Protein AF-A0A3S0BK94-F1 (afdb_monomer)

Structure (mmCIF, N/CA/C/O backbone):
data_AF-A0A3S0BK94-F1
#
_entry.id   AF-A0A3S0BK94-F1
#
loop_
_atom_site.group_PDB
_atom_site.id
_atom_site.type_symbol
_atom_site.label_atom_id
_atom_site.label_alt_id
_atom_site.label_comp_id
_atom_site.label_asym_id
_atom_site.label_entity_id
_atom_site.label_seq_id
_atom_site.pdbx_PDB_ins_code
_atom_site.Cartn_x
_atom_site.Cartn_y
_atom_site.Cartn_z
_atom_site.occupancy
_atom_site.B_iso_or_equiv
_atom_site.auth_seq_id
_atom_site.auth_comp_id
_atom_site.auth_asym_id
_atom_site.auth_atom_id
_atom_site.pdbx_PDB_model_num
ATOM 1 N N . MET A 1 1 ? -65.112 -35.791 35.144 1.00 45.56 1 MET A N 1
ATOM 2 C CA . MET A 1 1 ? -63.641 -35.686 35.013 1.00 45.56 1 MET A CA 1
ATOM 3 C C . MET A 1 1 ? -63.295 -34.235 34.719 1.00 45.56 1 MET A C 1
ATOM 5 O O . MET A 1 1 ? -63.492 -33.796 33.596 1.00 45.56 1 MET A O 1
ATOM 9 N N . SER A 1 2 ? -62.892 -33.465 35.734 1.00 42.31 2 SER A N 1
ATOM 10 C CA . SER A 1 2 ? -62.470 -32.070 35.548 1.00 42.31 2 SER A CA 1
ATOM 11 C C . SER A 1 2 ? -60.980 -32.054 35.205 1.00 42.31 2 SER A C 1
ATOM 13 O O . SER A 1 2 ? -60.164 -32.517 36.001 1.00 42.31 2 SER A O 1
ATOM 15 N N . ALA A 1 3 ? -60.632 -31.605 33.999 1.00 64.06 3 ALA A N 1
ATOM 16 C CA . ALA A 1 3 ? -59.250 -31.493 33.547 1.00 64.06 3 ALA A CA 1
ATOM 17 C C . ALA A 1 3 ? -58.664 -30.155 34.021 1.00 64.06 3 ALA A C 1
ATOM 19 O O . ALA A 1 3 ? -59.052 -29.090 33.543 1.00 64.06 3 ALA A O 1
ATOM 20 N N . PHE A 1 4 ? -57.717 -30.212 34.958 1.00 61.75 4 PHE A N 1
ATOM 21 C CA . PHE A 1 4 ? -56.930 -29.055 35.379 1.00 61.75 4 PHE A CA 1
ATOM 22 C C . PHE A 1 4 ? -56.030 -28.588 34.222 1.00 61.75 4 PHE A C 1
ATOM 24 O O . PHE A 1 4 ? -55.028 -29.224 33.898 1.00 61.75 4 PHE A O 1
ATOM 31 N N . HIS A 1 5 ? -56.378 -27.461 33.598 1.00 72.12 5 HIS A N 1
ATOM 32 C CA . HIS A 1 5 ? -55.520 -26.776 32.634 1.00 72.12 5 HIS A CA 1
ATOM 33 C C . HIS A 1 5 ? -54.372 -26.079 33.378 1.00 72.12 5 HIS A C 1
ATOM 35 O O . HIS A 1 5 ? -54.555 -25.059 34.041 1.00 72.12 5 HIS A O 1
ATOM 41 N N . LYS A 1 6 ? -53.167 -26.645 33.276 1.00 69.25 6 LYS A N 1
ATOM 42 C CA . LYS A 1 6 ? -51.939 -26.061 33.823 1.00 69.25 6 LYS A CA 1
ATOM 43 C C . LYS A 1 6 ? -51.533 -24.864 32.954 1.00 69.25 6 LYS A C 1
ATOM 45 O O . LYS A 1 6 ? -50.977 -25.042 31.873 1.00 69.25 6 LYS A O 1
ATOM 50 N N . SER A 1 7 ? -51.836 -23.648 33.410 1.00 67.88 7 SER A N 1
ATOM 51 C CA . SER A 1 7 ? -51.370 -22.416 32.763 1.00 67.88 7 SER A CA 1
ATOM 52 C C . SER A 1 7 ? -49.838 -22.394 32.738 1.00 67.88 7 SER A C 1
ATOM 54 O O . SER A 1 7 ? -49.182 -22.504 33.776 1.00 67.88 7 SER A O 1
ATOM 56 N N . LYS A 1 8 ? -49.257 -22.308 31.539 1.00 70.69 8 LYS A N 1
ATOM 57 C CA . LYS A 1 8 ? -47.809 -22.217 31.338 1.00 70.69 8 LYS A CA 1
ATOM 58 C C . LYS A 1 8 ? -47.399 -20.772 31.627 1.00 70.69 8 LYS A C 1
ATOM 60 O O . LYS A 1 8 ? -47.734 -19.878 30.852 1.00 70.69 8 LYS A O 1
ATOM 65 N N . VAL A 1 9 ? -46.702 -20.539 32.739 1.00 72.25 9 VAL A N 1
ATOM 66 C CA . VAL A 1 9 ? -46.157 -19.216 33.082 1.00 72.25 9 VAL A CA 1
ATOM 67 C C . VAL A 1 9 ? -45.226 -18.773 31.952 1.00 72.25 9 VAL A C 1
ATOM 69 O O . VAL A 1 9 ? -44.219 -19.424 31.678 1.00 72.25 9 VAL A O 1
ATOM 72 N N . ARG A 1 10 ? -45.582 -17.687 31.262 1.00 69.81 10 ARG A N 1
ATOM 73 C CA . ARG A 1 10 ? -44.696 -17.022 30.305 1.00 69.81 10 ARG A CA 1
ATOM 74 C C . ARG A 1 10 ? -43.732 -16.140 31.091 1.00 69.81 10 ARG A C 1
ATOM 76 O O . ARG A 1 10 ? -44.101 -15.053 31.518 1.00 69.81 10 ARG A O 1
ATOM 83 N N . THR A 1 11 ? -42.515 -16.622 31.300 1.00 75.06 11 THR A N 1
ATOM 84 C CA . THR A 1 11 ? -41.409 -15.825 31.840 1.00 75.06 11 THR A CA 1
ATOM 85 C C . THR A 1 11 ? -40.884 -14.909 30.735 1.00 75.06 11 THR A C 1
ATOM 87 O O . THR A 1 11 ? -40.335 -15.390 29.744 1.00 75.06 11 THR A O 1
ATOM 90 N N . GLY A 1 12 ? -41.122 -13.603 30.861 1.00 79.56 12 GLY A N 1
ATOM 91 C CA . GLY A 1 12 ? -40.536 -12.582 29.990 1.00 79.56 12 GLY A CA 1
ATOM 92 C C . GLY A 1 12 ? -39.181 -12.111 30.520 1.00 79.56 12 GLY A C 1
ATOM 93 O O . GLY A 1 12 ? -38.946 -12.167 31.725 1.00 79.56 12 GLY A O 1
ATOM 94 N N . PHE A 1 13 ? -38.311 -11.638 29.624 1.00 82.50 13 PHE A N 1
ATOM 95 C CA . PHE A 1 13 ? -37.072 -10.955 30.001 1.00 82.50 13 PHE A CA 1
ATOM 96 C C . PHE A 1 13 ? -37.379 -9.668 30.764 1.00 82.50 13 PHE A C 1
ATOM 98 O O . PHE A 1 13 ? -38.302 -8.926 30.417 1.00 82.50 13 PHE A O 1
ATOM 105 N N . THR A 1 14 ? -36.586 -9.392 31.793 1.00 91.00 14 THR A N 1
ATOM 106 C CA . THR A 1 14 ? -36.699 -8.144 32.546 1.00 91.00 14 THR A CA 1
ATOM 107 C C . THR A 1 14 ? -35.977 -7.007 31.816 1.00 91.00 14 THR A C 1
ATOM 109 O O . THR A 1 14 ? -34.965 -7.216 31.148 1.00 91.00 14 THR A O 1
ATOM 112 N N . ILE A 1 15 ? -36.463 -5.768 31.958 1.00 91.31 15 ILE A N 1
ATOM 113 C CA . ILE A 1 15 ? -35.759 -4.589 31.416 1.00 91.31 15 ILE A CA 1
ATOM 114 C C . ILE A 1 15 ? -34.366 -4.464 32.053 1.00 91.31 15 ILE A C 1
ATOM 116 O O . ILE A 1 15 ? -33.412 -4.084 31.380 1.00 91.31 15 ILE A O 1
ATOM 120 N N . ILE A 1 16 ? -34.226 -4.850 33.326 1.00 93.19 16 ILE A N 1
ATOM 121 C CA . ILE A 1 16 ? -32.942 -4.803 34.026 1.00 93.19 16 ILE A CA 1
ATOM 122 C C . ILE A 1 16 ? -31.926 -5.814 33.473 1.00 93.19 16 ILE A C 1
ATOM 124 O O . ILE A 1 16 ? -30.761 -5.454 33.322 1.00 93.19 16 ILE A O 1
ATOM 128 N N . GLU A 1 17 ? -32.343 -7.025 33.080 1.00 92.00 17 GLU A N 1
ATOM 129 C CA . GLU A 1 17 ? -31.458 -7.968 32.373 1.00 92.00 17 GLU A CA 1
ATOM 130 C C . GLU A 1 17 ? -30.928 -7.363 31.079 1.00 92.00 17 GLU A C 1
ATOM 132 O O . GLU A 1 17 ? -29.728 -7.416 30.814 1.00 92.00 17 GLU A O 1
ATOM 137 N N . LEU A 1 18 ? -31.807 -6.739 30.292 1.00 91.75 18 LEU A N 1
ATOM 138 C CA . LEU A 1 18 ? -31.406 -6.111 29.040 1.00 91.75 18 LEU A CA 1
ATOM 139 C C . LEU A 1 18 ? -30.403 -4.973 29.280 1.00 91.75 18 LEU A C 1
ATOM 141 O O . LEU A 1 18 ? -29.409 -4.875 28.564 1.00 91.75 18 LEU A O 1
ATOM 145 N N . MET A 1 19 ? -30.621 -4.138 30.299 1.00 94.69 19 MET A N 1
ATOM 146 C CA . MET A 1 19 ? -29.715 -3.027 30.615 1.00 94.69 19 MET A CA 1
ATOM 147 C C . MET A 1 19 ? -28.314 -3.512 30.995 1.00 94.69 19 MET A C 1
ATOM 149 O O . MET A 1 19 ? -27.327 -2.921 30.557 1.00 94.69 19 MET A O 1
ATOM 153 N N . ILE A 1 20 ? -28.210 -4.607 31.752 1.00 94.50 20 ILE A N 1
ATOM 154 C CA . ILE A 1 20 ? -26.917 -5.193 32.122 1.00 94.50 20 ILE A CA 1
ATOM 155 C C . ILE A 1 20 ? -26.211 -5.770 30.885 1.00 94.50 20 ILE A C 1
ATOM 157 O O . ILE A 1 20 ? -25.012 -5.558 30.701 1.00 94.50 20 ILE A O 1
ATOM 161 N N . VAL A 1 21 ? -26.943 -6.449 29.997 1.00 95.38 21 VAL A N 1
ATOM 162 C CA . VAL A 1 21 ? -26.382 -6.989 28.747 1.00 95.38 21 VAL A CA 1
ATOM 163 C C . VAL A 1 21 ? -25.868 -5.868 27.843 1.00 95.38 21 VAL A C 1
ATOM 165 O O . VAL A 1 21 ? -24.747 -5.946 27.341 1.00 95.38 21 VAL A O 1
ATOM 168 N N . VAL A 1 22 ? -26.640 -4.792 27.675 1.00 94.88 22 VAL A N 1
ATOM 169 C CA . VAL A 1 22 ? -26.222 -3.629 26.878 1.00 94.88 22 VAL A CA 1
ATOM 170 C C . VAL A 1 22 ? -24.996 -2.956 27.494 1.00 94.88 22 VAL A C 1
ATOM 172 O O . VAL A 1 22 ? -24.072 -2.604 26.761 1.00 94.88 22 VAL A O 1
ATOM 175 N N . ALA A 1 23 ? -24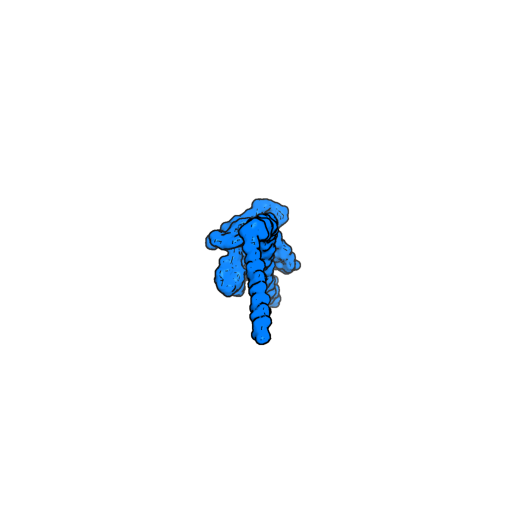.937 -2.834 28.823 1.00 95.69 23 ALA A N 1
ATOM 176 C CA . ALA A 1 23 ? -23.771 -2.289 29.511 1.00 95.69 23 ALA A CA 1
ATOM 177 C C . ALA A 1 23 ? -22.505 -3.125 29.248 1.00 95.69 23 ALA A C 1
ATOM 179 O O . ALA A 1 23 ? -21.453 -2.565 28.946 1.00 95.69 23 ALA A O 1
ATOM 180 N N . MET A 1 24 ? -22.604 -4.459 29.276 1.00 95.94 24 MET A N 1
ATOM 181 C CA . MET A 1 24 ? -21.478 -5.337 28.936 1.00 95.94 24 MET A CA 1
ATOM 182 C C . MET A 1 24 ? -21.039 -5.188 27.471 1.00 95.94 24 MET A C 1
ATOM 184 O O . MET A 1 24 ? -19.843 -5.104 27.190 1.00 95.94 24 MET A O 1
ATOM 188 N N . ILE A 1 25 ? -21.986 -5.110 26.530 1.00 96.12 25 ILE A N 1
ATOM 189 C CA . ILE A 1 25 ? -21.680 -4.919 25.102 1.00 96.12 25 ILE A CA 1
ATOM 190 C C . ILE A 1 25 ? -21.014 -3.563 24.861 1.00 96.12 25 ILE A C 1
ATOM 192 O O . ILE A 1 25 ? -20.044 -3.497 24.109 1.00 96.12 25 ILE A O 1
ATOM 196 N N . ALA A 1 26 ? -21.469 -2.495 25.520 1.00 96.12 26 ALA A N 1
ATOM 197 C CA . ALA A 1 26 ? -20.874 -1.168 25.382 1.00 96.12 26 ALA A CA 1
ATOM 198 C C . ALA A 1 26 ? -19.382 -1.165 25.757 1.00 96.12 26 ALA A C 1
ATOM 200 O O . ALA A 1 26 ? -18.562 -0.606 25.027 1.00 96.12 26 ALA A O 1
ATOM 201 N N . VAL A 1 27 ? -19.017 -1.855 26.843 1.00 94.69 27 VAL A N 1
ATOM 202 C CA . VAL A 1 27 ? -17.615 -2.008 27.263 1.00 94.69 27 VAL A CA 1
ATOM 203 C C . VAL A 1 27 ? -16.810 -2.808 26.234 1.00 94.69 27 VAL A C 1
ATOM 205 O O . VAL A 1 27 ? -15.701 -2.409 25.882 1.00 94.69 27 VAL A O 1
ATOM 208 N N . MET A 1 28 ? -17.368 -3.900 25.700 1.00 95.56 28 MET A N 1
ATOM 209 C CA . MET A 1 28 ? -16.699 -4.697 24.662 1.00 95.56 28 MET A CA 1
ATOM 210 C C . MET A 1 28 ? -16.455 -3.890 23.378 1.00 95.56 28 MET A C 1
ATOM 212 O O . MET A 1 28 ? -15.358 -3.917 22.818 1.00 95.56 28 MET A O 1
ATOM 216 N N . VAL A 1 29 ? -17.462 -3.142 22.923 1.00 95.31 29 VAL A N 1
ATOM 217 C CA . VAL A 1 29 ? -17.410 -2.360 21.680 1.00 95.31 29 VAL A CA 1
ATOM 218 C C . VAL A 1 29 ? -16.376 -1.237 21.762 1.00 95.31 29 VAL A C 1
ATOM 220 O O . VAL A 1 29 ? -15.657 -1.009 20.787 1.00 95.31 29 VAL A O 1
ATOM 223 N N . ALA A 1 30 ? -16.243 -0.587 22.923 1.00 93.56 30 ALA A N 1
ATOM 224 C CA . ALA A 1 30 ? -15.278 0.493 23.134 1.00 93.56 30 ALA A CA 1
ATOM 225 C C . ALA A 1 30 ? -13.828 0.072 22.827 1.00 93.56 30 ALA A C 1
ATOM 227 O O . ALA A 1 30 ? -13.061 0.855 22.271 1.00 93.56 30 ALA A O 1
ATOM 228 N N . VAL A 1 31 ? -13.460 -1.176 23.133 1.00 91.88 31 VAL A N 1
ATOM 229 C CA . VAL A 1 31 ? -12.124 -1.722 22.839 1.00 91.88 31 VAL A CA 1
ATOM 230 C C . VAL A 1 31 ? -12.062 -2.346 21.438 1.00 91.88 31 VAL A C 1
ATOM 232 O O . VAL A 1 31 ? -11.0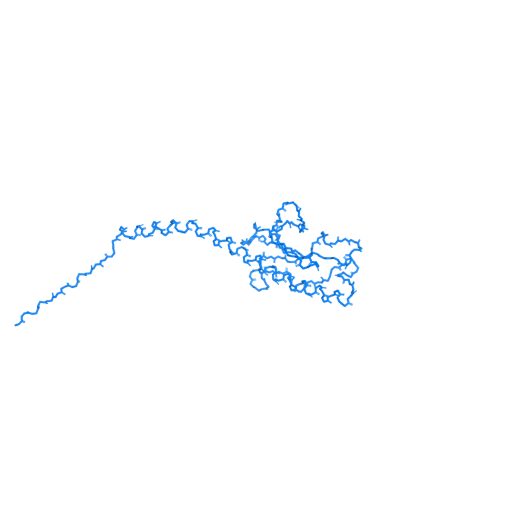40 -2.251 20.755 1.00 91.88 31 VAL A O 1
ATOM 235 N N . ALA A 1 32 ? -13.150 -2.970 20.979 1.00 91.44 32 ALA A N 1
ATOM 236 C CA . ALA A 1 32 ? -13.173 -3.712 19.720 1.00 91.44 32 ALA A CA 1
ATOM 237 C C . ALA A 1 32 ? -13.078 -2.817 18.471 1.00 91.44 32 ALA A C 1
ATOM 239 O O . ALA A 1 32 ? -12.352 -3.158 17.534 1.00 91.44 32 ALA A O 1
ATOM 240 N N . ILE A 1 33 ? -13.771 -1.672 18.447 1.00 91.56 33 ILE A N 1
ATOM 241 C CA . ILE A 1 33 ? -13.819 -0.783 17.271 1.00 91.56 33 ILE A CA 1
ATOM 242 C C . ILE A 1 33 ? -12.429 -0.294 16.826 1.00 91.56 33 ILE A C 1
ATOM 244 O O . ILE A 1 33 ? -12.082 -0.526 15.664 1.00 91.56 33 ILE A O 1
ATOM 248 N N . PRO A 1 34 ? -11.607 0.350 17.682 1.00 90.44 34 PRO A N 1
ATOM 249 C CA . PRO A 1 34 ? -10.306 0.858 17.244 1.00 90.44 34 PRO A CA 1
ATOM 250 C C . PRO A 1 34 ? -9.370 -0.275 16.799 1.00 90.44 34 PRO A C 1
ATOM 252 O O . PRO A 1 34 ? -8.599 -0.113 15.854 1.00 90.44 34 PRO A O 1
ATOM 255 N N . SER A 1 35 ? -9.458 -1.449 17.431 1.00 91.25 35 SER A N 1
ATOM 256 C CA . SER A 1 35 ? -8.682 -2.628 17.031 1.00 91.25 35 SER A CA 1
ATOM 257 C C . SER A 1 35 ? -9.060 -3.109 15.624 1.00 91.25 35 SER A C 1
ATOM 259 O O . SER A 1 35 ? -8.190 -3.317 14.774 1.00 91.25 35 SER A O 1
ATOM 261 N N . TYR A 1 36 ? -10.361 -3.207 15.338 1.00 92.44 36 TYR A N 1
ATOM 262 C CA . TYR A 1 36 ? -10.856 -3.626 14.030 1.00 92.44 36 TYR A CA 1
ATOM 263 C C . TYR A 1 36 ? -10.492 -2.631 12.919 1.00 92.44 36 TYR A C 1
ATOM 265 O O . TYR A 1 36 ? -10.041 -3.039 11.849 1.00 92.44 36 TYR A O 1
ATOM 273 N N . GLN A 1 37 ? -10.602 -1.324 13.179 1.00 90.94 37 GLN A N 1
ATOM 274 C CA . GLN A 1 37 ? -10.207 -0.285 12.219 1.00 90.94 37 GLN A CA 1
ATOM 275 C C . GLN A 1 37 ? -8.721 -0.389 11.844 1.00 90.94 37 GLN A C 1
ATOM 277 O O . GLN A 1 37 ? -8.384 -0.394 10.659 1.00 90.94 37 GLN A O 1
ATOM 282 N N . ASN A 1 38 ? -7.841 -0.565 12.834 1.00 90.00 38 ASN A N 1
ATOM 283 C CA . ASN A 1 38 ? -6.410 -0.772 12.601 1.00 90.00 38 ASN A CA 1
ATOM 284 C C . ASN A 1 38 ? -6.124 -2.053 11.798 1.00 90.00 38 ASN A C 1
ATOM 286 O O . ASN A 1 38 ? -5.240 -2.070 10.938 1.00 90.00 38 ASN A O 1
ATOM 290 N N . TYR A 1 39 ? -6.859 -3.139 12.062 1.00 92.81 39 TYR A N 1
ATOM 291 C CA . TYR A 1 39 ? -6.726 -4.386 11.305 1.00 92.81 39 TYR A CA 1
ATOM 292 C C . TYR A 1 39 ? -7.073 -4.187 9.825 1.00 92.81 39 TYR A C 1
ATOM 294 O O . TYR A 1 39 ? -6.303 -4.579 8.946 1.00 92.81 39 TYR A O 1
ATOM 302 N N . ILE A 1 40 ? -8.198 -3.527 9.551 1.00 93.25 40 ILE A N 1
ATOM 303 C CA . ILE A 1 40 ? -8.662 -3.252 8.192 1.00 93.25 40 ILE A CA 1
ATOM 304 C C . ILE A 1 40 ? -7.694 -2.315 7.452 1.00 93.25 40 ILE A C 1
ATOM 306 O O . ILE A 1 40 ? -7.326 -2.596 6.312 1.00 93.25 40 ILE A O 1
ATOM 310 N N . GLN A 1 41 ? -7.178 -1.274 8.111 1.00 91.75 41 GLN A N 1
ATOM 311 C CA . GLN A 1 41 ? -6.144 -0.399 7.543 1.00 91.75 41 GLN A CA 1
ATOM 312 C C . GLN A 1 41 ? -4.882 -1.175 7.138 1.00 91.75 41 GLN A C 1
ATOM 314 O O . GLN A 1 41 ? -4.415 -1.047 6.005 1.00 91.75 41 GLN A O 1
ATOM 319 N N . LYS A 1 42 ? -4.371 -2.049 8.016 1.00 92.81 42 LYS A N 1
ATOM 320 C CA . LYS A 1 42 ? -3.235 -2.932 7.696 1.00 92.81 42 LYS A CA 1
ATOM 321 C C . LYS A 1 42 ? -3.555 -3.894 6.552 1.00 92.81 42 LYS A C 1
ATOM 323 O O . LYS A 1 42 ? -2.671 -4.206 5.757 1.00 92.81 42 LYS A O 1
ATOM 328 N N . SER A 1 43 ? -4.798 -4.364 6.457 1.00 94.38 43 SER A N 1
ATOM 329 C CA . SER A 1 43 ? -5.248 -5.208 5.348 1.00 94.38 43 SER A CA 1
ATOM 330 C C . SER A 1 43 ? -5.165 -4.472 4.010 1.00 94.38 43 SER A C 1
ATOM 332 O O . SER A 1 43 ? -4.660 -5.038 3.043 1.00 94.38 43 SER A O 1
ATOM 334 N N . TYR A 1 44 ? -5.576 -3.201 3.947 1.00 94.50 44 TYR A N 1
ATOM 335 C CA . TYR A 1 44 ? -5.446 -2.404 2.722 1.00 94.50 44 TYR A CA 1
ATOM 336 C C . TYR A 1 44 ? -3.990 -2.157 2.332 1.00 94.50 44 TYR A C 1
ATOM 338 O O . TYR A 1 44 ? -3.659 -2.254 1.157 1.00 94.50 44 TYR A O 1
ATOM 346 N N . MET A 1 45 ? -3.102 -1.919 3.299 1.00 93.75 45 MET A N 1
ATOM 347 C CA . MET A 1 45 ? -1.666 -1.776 3.026 1.00 93.75 45 MET A CA 1
ATOM 348 C C . MET A 1 45 ? -1.062 -3.063 2.461 1.00 93.75 45 MET A C 1
ATOM 350 O O . MET A 1 45 ? -0.259 -3.017 1.536 1.00 93.75 45 MET A O 1
ATOM 354 N N . LYS A 1 46 ? -1.482 -4.227 2.967 1.00 95.31 46 LYS A N 1
ATOM 355 C CA . LYS A 1 46 ? -1.078 -5.524 2.407 1.00 95.31 46 LYS A CA 1
ATOM 356 C C . LYS A 1 46 ? -1.634 -5.747 1.002 1.00 95.31 46 LYS A C 1
ATOM 358 O O . LYS A 1 46 ? -0.934 -6.306 0.166 1.00 95.31 46 LYS A O 1
ATOM 363 N N . ALA A 1 47 ? -2.861 -5.306 0.727 1.00 95.19 47 ALA A N 1
ATOM 364 C CA . ALA A 1 47 ? -3.430 -5.360 -0.618 1.00 95.19 47 ALA A CA 1
ATOM 365 C C . ALA A 1 47 ? -2.669 -4.440 -1.594 1.00 95.19 47 ALA A C 1
ATOM 367 O O . ALA A 1 47 ? -2.355 -4.854 -2.712 1.00 95.19 47 ALA A O 1
ATOM 368 N N . ALA A 1 48 ? -2.298 -3.235 -1.149 1.00 96.06 48 ALA A N 1
ATOM 369 C CA . ALA A 1 48 ? -1.445 -2.321 -1.901 1.00 96.06 48 ALA A CA 1
ATOM 370 C C . ALA A 1 48 ? -0.062 -2.928 -2.165 1.00 96.06 48 ALA A C 1
ATOM 372 O O . ALA A 1 48 ? 0.373 -2.942 -3.312 1.00 96.06 48 ALA A O 1
ATOM 373 N N . ALA A 1 49 ? 0.574 -3.523 -1.149 1.00 96.00 49 ALA A N 1
ATOM 374 C CA . ALA A 1 49 ? 1.830 -4.257 -1.306 1.00 96.00 49 ALA A CA 1
ATOM 375 C C . ALA A 1 49 ? 1.695 -5.372 -2.350 1.00 96.00 49 ALA A C 1
ATOM 377 O O . ALA A 1 49 ? 2.497 -5.456 -3.271 1.00 96.00 49 ALA A O 1
ATOM 378 N N . ALA A 1 50 ? 0.641 -6.189 -2.265 1.00 96.12 50 ALA A N 1
ATOM 379 C CA . ALA A 1 50 ? 0.383 -7.257 -3.229 1.00 96.12 50 ALA A CA 1
ATOM 380 C C . ALA A 1 50 ? 0.214 -6.735 -4.664 1.00 96.12 50 ALA A C 1
ATOM 382 O O . ALA A 1 50 ? 0.649 -7.397 -5.601 1.00 96.12 50 ALA A O 1
ATOM 383 N N . THR A 1 51 ? -0.393 -5.557 -4.838 1.00 97.19 51 THR A N 1
ATOM 384 C CA . THR A 1 51 ? -0.537 -4.915 -6.154 1.00 97.19 51 THR A CA 1
ATOM 385 C C . THR A 1 51 ? 0.822 -4.425 -6.656 1.00 97.19 51 THR A C 1
ATOM 387 O O . THR A 1 51 ? 1.223 -4.773 -7.761 1.00 97.19 51 THR A O 1
ATOM 390 N N . ILE A 1 52 ? 1.585 -3.737 -5.803 1.00 96.00 52 ILE A N 1
ATOM 391 C CA . ILE A 1 52 ? 2.940 -3.271 -6.115 1.00 96.00 52 ILE A CA 1
ATOM 392 C C . ILE A 1 52 ? 3.878 -4.430 -6.473 1.00 96.00 52 ILE A C 1
ATOM 394 O O . ILE A 1 52 ? 4.691 -4.295 -7.378 1.00 96.00 52 ILE A O 1
ATOM 398 N N . HIS A 1 53 ? 3.769 -5.590 -5.824 1.00 96.25 53 HIS A N 1
ATOM 399 C CA . HIS A 1 53 ? 4.574 -6.758 -6.190 1.00 96.25 53 HIS A CA 1
ATOM 400 C C . HIS A 1 53 ? 4.320 -7.221 -7.633 1.00 96.25 53 HIS A C 1
ATOM 402 O O . HIS A 1 53 ? 5.244 -7.717 -8.277 1.00 96.25 53 HIS A O 1
ATOM 408 N N . LYS A 1 54 ? 3.101 -7.049 -8.164 1.00 96.69 54 LYS A N 1
ATOM 409 C CA . LYS A 1 54 ? 2.813 -7.336 -9.579 1.00 96.69 54 LYS A CA 1
ATOM 410 C C . LYS A 1 54 ? 3.536 -6.353 -10.498 1.00 96.69 54 LYS A C 1
ATOM 412 O O . LYS A 1 54 ? 4.075 -6.766 -11.522 1.00 96.69 54 LYS A O 1
ATOM 417 N N . ASP A 1 55 ? 3.583 -5.077 -10.121 1.00 96.81 55 ASP A N 1
ATOM 418 C CA . ASP A 1 55 ? 4.373 -4.072 -10.837 1.00 96.81 55 ASP A CA 1
ATOM 419 C C . ASP A 1 55 ? 5.877 -4.354 -10.727 1.00 96.81 55 ASP A C 1
ATOM 421 O O . ASP A 1 55 ? 6.588 -4.248 -11.720 1.00 96.81 55 ASP A O 1
ATOM 425 N N . GLY A 1 56 ? 6.359 -4.817 -9.571 1.00 95.44 56 GLY A N 1
ATOM 426 C CA . GLY A 1 56 ? 7.732 -5.298 -9.398 1.00 95.44 56 GLY A CA 1
ATOM 427 C C . GLY A 1 56 ? 8.074 -6.423 -10.377 1.00 95.44 56 GLY A C 1
ATOM 428 O O . GLY A 1 56 ? 9.053 -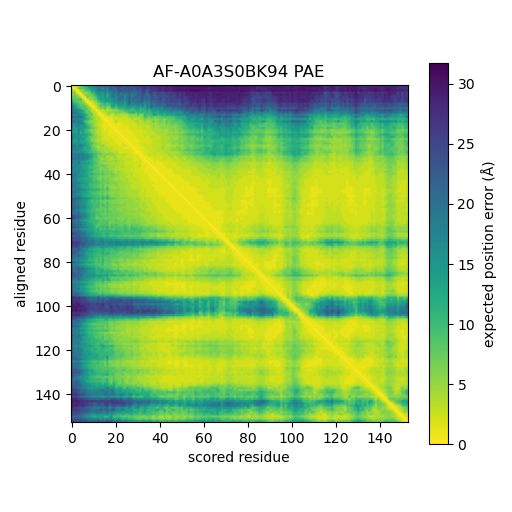6.335 -11.108 1.00 95.44 56 GLY A O 1
ATOM 429 N N . GLN A 1 57 ? 7.213 -7.439 -10.500 1.00 96.69 57 GLN A N 1
ATOM 430 C CA . GLN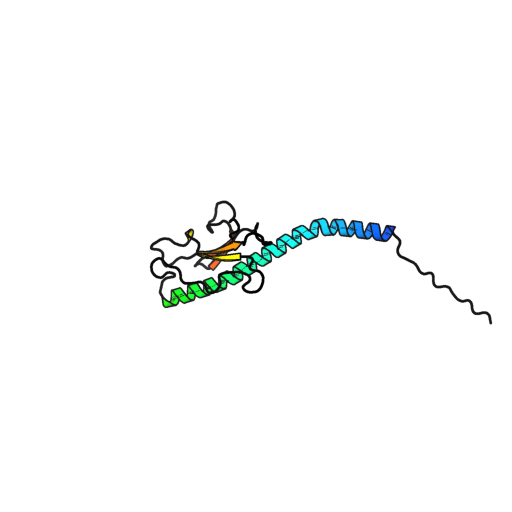 A 1 57 ? 7.379 -8.506 -11.502 1.00 96.69 57 GLN A CA 1
ATOM 431 C C . GLN A 1 57 ? 7.405 -7.974 -12.942 1.00 96.69 57 GLN A C 1
ATOM 433 O O . GLN A 1 57 ? 8.148 -8.484 -13.786 1.00 96.69 57 GLN A O 1
ATOM 438 N N . PHE A 1 58 ? 6.597 -6.954 -13.240 1.00 96.50 58 PHE A N 1
ATOM 439 C CA . PHE A 1 58 ? 6.640 -6.271 -14.528 1.00 96.50 58 PHE A CA 1
ATOM 440 C C . PHE A 1 58 ? 7.987 -5.567 -14.752 1.00 96.50 58 PHE A C 1
ATOM 442 O O . PHE A 1 58 ? 8.551 -5.697 -15.841 1.00 96.50 58 PHE A O 1
ATOM 449 N N . MET A 1 59 ? 8.535 -4.897 -13.735 1.00 94.06 59 MET A N 1
ATOM 450 C CA . MET A 1 59 ? 9.851 -4.258 -13.808 1.00 94.06 59 MET A CA 1
ATOM 451 C C . MET A 1 59 ? 10.974 -5.279 -14.013 1.00 94.06 59 MET A C 1
ATOM 453 O O . MET A 1 59 ? 11.828 -5.061 -14.870 1.00 94.06 59 MET A O 1
ATOM 457 N N . GLU A 1 60 ? 10.943 -6.426 -13.331 1.00 94.25 60 GLU A N 1
ATOM 458 C CA . GLU A 1 60 ? 11.926 -7.501 -13.547 1.00 94.25 60 GLU A CA 1
ATOM 459 C C . GLU A 1 60 ? 11.877 -8.033 -14.985 1.00 94.25 60 GLU A C 1
ATOM 461 O O . GLU A 1 60 ? 12.903 -8.211 -15.650 1.00 94.25 60 GLU A O 1
ATOM 466 N N . LYS A 1 61 ? 10.665 -8.227 -15.521 1.00 94.62 61 LYS A N 1
ATOM 467 C CA . LYS 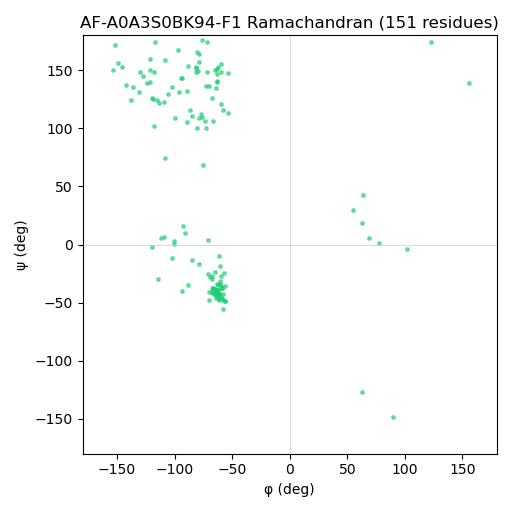A 1 61 ? 10.479 -8.609 -16.925 1.00 94.62 61 LYS A CA 1
ATOM 468 C C . LYS A 1 61 ? 11.019 -7.534 -17.869 1.00 94.62 61 LYS A C 1
ATOM 470 O O . LYS A 1 61 ? 11.654 -7.866 -18.870 1.00 94.62 61 LYS A O 1
ATOM 475 N N . TRP A 1 62 ? 10.770 -6.262 -17.569 1.00 94.50 62 TRP A N 1
ATOM 476 C CA . TRP A 1 62 ? 11.271 -5.138 -18.353 1.00 94.50 62 TRP A CA 1
ATOM 477 C C . TRP A 1 62 ? 12.802 -5.109 -18.380 1.00 94.50 62 TRP A C 1
ATOM 479 O O . TRP A 1 62 ? 13.394 -4.984 -19.455 1.00 94.50 62 TRP A O 1
ATOM 489 N N . TYR A 1 63 ? 13.441 -5.293 -17.225 1.00 92.62 63 TYR A N 1
ATOM 490 C CA . TYR A 1 63 ? 14.893 -5.346 -17.098 1.00 92.62 63 TYR A CA 1
ATOM 491 C C . TYR A 1 63 ? 15.495 -6.533 -17.848 1.00 92.62 63 TYR A C 1
ATOM 493 O O . TYR A 1 63 ? 16.490 -6.366 -18.548 1.00 92.62 63 TYR A O 1
ATOM 501 N N . SER A 1 64 ? 14.862 -7.709 -17.801 1.00 93.50 64 SER A N 1
ATOM 502 C CA . SER A 1 64 ? 15.325 -8.881 -18.555 1.00 93.50 64 SER A CA 1
ATOM 503 C C . SER A 1 64 ? 15.369 -8.649 -20.071 1.00 93.50 64 SER A C 1
ATOM 505 O O . SER A 1 64 ? 16.142 -9.319 -20.754 1.00 93.50 64 SER A O 1
ATOM 507 N N . VAL A 1 65 ? 14.539 -7.747 -20.606 1.00 93.12 65 VAL A N 1
ATOM 508 C CA . VAL A 1 65 ? 14.481 -7.435 -22.044 1.00 93.12 65 VAL A CA 1
ATOM 509 C C . VAL A 1 65 ? 15.376 -6.248 -22.408 1.00 93.12 65 VAL A C 1
ATOM 511 O O . VAL A 1 65 ? 16.034 -6.278 -23.443 1.00 93.12 65 VAL A O 1
ATOM 514 N N . ASN A 1 66 ? 15.414 -5.207 -21.571 1.00 90.62 66 ASN A N 1
ATOM 515 C CA . ASN A 1 66 ? 16.076 -3.936 -21.891 1.00 90.62 66 ASN A CA 1
ATOM 516 C C . ASN A 1 66 ? 17.453 -3.764 -21.220 1.00 90.62 66 ASN A C 1
ATOM 518 O O . ASN A 1 66 ? 18.180 -2.827 -21.542 1.00 90.62 66 ASN A O 1
ATOM 522 N N . GLY A 1 67 ? 17.806 -4.625 -20.260 1.00 90.19 67 GLY A N 1
ATOM 523 C CA . GLY A 1 67 ? 19.013 -4.520 -19.426 1.00 90.19 67 GLY A CA 1
ATOM 524 C C . GLY A 1 67 ? 19.006 -3.345 -18.438 1.00 90.19 67 GLY A C 1
ATOM 525 O O . GLY A 1 67 ? 20.024 -3.076 -17.802 1.00 90.19 67 GLY A O 1
ATOM 526 N N . LYS A 1 68 ? 17.885 -2.618 -18.359 1.00 89.44 68 LYS A N 1
ATOM 527 C CA . LYS A 1 68 ? 17.677 -1.359 -17.635 1.00 89.44 68 LYS A CA 1
ATOM 528 C C . LYS A 1 68 ? 16.201 -1.218 -17.263 1.00 89.44 68 LYS A C 1
ATOM 530 O O . LYS A 1 68 ? 15.345 -1.701 -18.001 1.00 89.44 68 LYS A O 1
ATOM 535 N N . TYR A 1 69 ? 15.896 -0.535 -16.163 1.00 89.56 69 TYR A N 1
ATOM 536 C CA . TYR A 1 69 ? 14.527 -0.243 -15.713 1.00 89.56 69 TYR A CA 1
ATOM 537 C C . TYR A 1 69 ? 13.921 1.008 -16.353 1.00 89.56 69 TYR A C 1
ATOM 539 O O . TYR A 1 69 ? 12.715 1.209 -16.268 1.00 89.56 69 TYR A O 1
ATOM 547 N N . THR A 1 70 ? 14.732 1.834 -17.008 1.00 88.12 70 THR A N 1
ATOM 548 C CA . THR A 1 70 ? 14.330 3.083 -17.666 1.00 88.12 70 THR A CA 1
ATOM 549 C C . THR A 1 70 ? 14.673 3.052 -19.154 1.00 88.12 70 THR A C 1
ATOM 551 O O . THR A 1 70 ? 15.534 2.296 -19.610 1.00 88.12 70 THR A O 1
ATOM 554 N N . THR A 1 71 ? 14.011 3.909 -19.928 1.00 82.38 71 THR A N 1
ATOM 555 C CA . THR A 1 71 ? 14.386 4.225 -21.313 1.00 82.38 71 THR A CA 1
ATOM 556 C C . THR A 1 71 ? 14.724 5.704 -21.407 1.00 82.38 71 THR A C 1
ATOM 558 O O . THR A 1 71 ? 13.832 6.554 -21.424 1.00 82.38 71 THR A O 1
ATOM 561 N N . GLY A 1 72 ? 16.019 6.022 -21.433 1.00 79.00 72 GLY A N 1
ATOM 562 C CA . GLY A 1 72 ? 16.482 7.401 -21.279 1.00 79.00 72 GLY A CA 1
ATOM 563 C C . GLY A 1 72 ? 16.097 7.939 -19.899 1.00 79.00 72 GLY A C 1
ATOM 564 O O . GLY A 1 72 ? 16.355 7.289 -18.892 1.00 79.00 72 GLY A O 1
ATOM 565 N N . SER A 1 73 ? 15.435 9.094 -19.856 1.00 76.94 73 SER A N 1
ATOM 566 C CA . SER A 1 73 ? 14.990 9.736 -18.607 1.00 76.94 73 SER A CA 1
ATOM 567 C C . SER A 1 73 ? 13.557 9.367 -18.195 1.00 76.94 73 SER A C 1
ATOM 569 O O . SER A 1 73 ? 12.950 10.085 -17.402 1.00 76.94 73 SER A O 1
ATOM 571 N N . ALA A 1 74 ? 12.979 8.305 -18.769 1.00 83.38 74 ALA A N 1
ATOM 572 C CA . ALA A 1 74 ? 11.586 7.921 -18.550 1.00 83.38 74 ALA A CA 1
ATOM 573 C C . ALA A 1 74 ? 11.455 6.502 -17.982 1.00 83.38 74 ALA A C 1
ATOM 575 O O . ALA A 1 74 ? 12.143 5.572 -18.414 1.00 83.38 74 ALA A O 1
ATOM 576 N N . TRP A 1 75 ? 10.523 6.347 -17.043 1.00 88.19 75 TRP A N 1
ATOM 577 C CA . TRP A 1 75 ? 10.078 5.052 -16.540 1.00 88.19 75 TRP A CA 1
ATOM 578 C C . TRP A 1 75 ? 9.078 4.397 -17.505 1.00 88.19 75 TRP A C 1
ATOM 580 O O . TRP A 1 75 ? 8.304 5.114 -18.150 1.00 88.19 75 TRP A O 1
ATOM 590 N N . PRO A 1 76 ? 9.035 3.057 -17.591 1.00 90.88 76 PRO A N 1
ATOM 591 C CA . PRO A 1 76 ? 7.954 2.364 -18.275 1.00 90.88 76 PRO A CA 1
ATOM 592 C C . PRO A 1 76 ? 6.617 2.622 -17.573 1.00 90.88 76 PRO A C 1
ATOM 594 O O . PRO A 1 76 ? 6.555 2.835 -16.361 1.00 90.88 76 PRO A O 1
ATOM 597 N N . ALA A 1 77 ? 5.526 2.582 -18.337 1.00 92.44 77 ALA A N 1
ATOM 598 C CA . ALA A 1 77 ? 4.189 2.682 -17.767 1.00 92.44 77 ALA A CA 1
ATOM 599 C C . ALA A 1 77 ? 3.880 1.432 -16.931 1.00 92.44 77 ALA A C 1
ATOM 601 O O . ALA A 1 77 ? 3.977 0.311 -17.433 1.00 92.44 77 ALA A O 1
ATOM 602 N N . LEU A 1 78 ? 3.495 1.636 -15.670 1.00 94.38 78 LEU A N 1
ATOM 603 C CA . LEU A 1 78 ? 3.090 0.547 -14.788 1.00 94.38 78 LEU A CA 1
ATOM 604 C C . LEU A 1 78 ? 1.737 -0.028 -15.234 1.00 94.38 78 LEU A C 1
ATOM 606 O O . LEU A 1 78 ? 0.826 0.748 -15.544 1.00 94.38 78 LEU A O 1
ATOM 610 N N . PRO A 1 79 ? 1.576 -1.362 -15.256 1.00 95.38 79 PRO A N 1
ATOM 611 C CA . PRO A 1 79 ? 0.294 -1.990 -15.553 1.00 95.38 79 PRO A CA 1
ATOM 612 C C . PRO A 1 79 ? -0.751 -1.730 -14.461 1.00 95.38 79 PRO A C 1
ATOM 614 O O . PRO A 1 79 ? -1.938 -1.648 -14.780 1.00 95.38 79 PRO A O 1
ATOM 617 N N . TYR A 1 80 ? -0.329 -1.562 -13.203 1.00 96.19 80 TYR A N 1
ATOM 618 C CA . TYR A 1 80 ? -1.214 -1.239 -12.091 1.00 96.19 80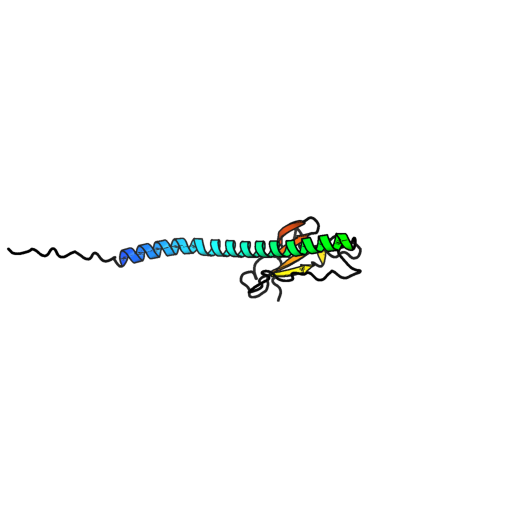 TYR A CA 1
ATOM 619 C C . TYR A 1 80 ? -0.817 0.111 -11.478 1.00 96.19 80 TYR A C 1
ATOM 621 O O . TYR A 1 80 ? 0.321 0.356 -11.104 1.00 96.19 80 TYR A O 1
ATOM 629 N N . THR A 1 81 ? -1.769 1.040 -11.399 1.00 96.06 81 THR A N 1
ATOM 630 C CA . THR A 1 81 ? -1.527 2.404 -10.881 1.00 96.06 81 THR A CA 1
ATOM 631 C C . THR A 1 81 ? -2.374 2.726 -9.659 1.00 96.06 81 THR A C 1
ATOM 633 O O . THR A 1 81 ? -2.259 3.805 -9.079 1.00 96.06 81 THR A O 1
ATOM 636 N N . VAL A 1 82 ? -3.229 1.792 -9.239 1.00 95.88 82 VAL A N 1
ATOM 637 C CA . VAL A 1 82 ? -4.108 1.936 -8.082 1.00 95.88 82 VAL A CA 1
ATOM 638 C C . VAL A 1 82 ? -4.298 0.604 -7.372 1.00 95.88 82 VAL A C 1
ATOM 640 O O . VAL A 1 82 ? -4.252 -0.457 -7.990 1.00 95.88 82 VAL A O 1
ATOM 643 N N . SER A 1 83 ? -4.566 0.669 -6.071 1.00 94.81 83 SER A N 1
ATOM 644 C CA . SER A 1 83 ? -4.983 -0.487 -5.284 1.00 94.81 83 SER A CA 1
ATOM 645 C C . SER A 1 83 ? -6.140 -0.132 -4.344 1.00 94.81 83 SER A C 1
ATOM 647 O O . SER A 1 83 ? -6.081 0.906 -3.677 1.00 94.81 83 SER A O 1
ATOM 649 N N . PRO A 1 84 ? -7.187 -0.969 -4.240 1.00 93.44 84 PRO A N 1
ATOM 650 C CA . PRO A 1 84 ? -7.466 -2.135 -5.083 1.00 93.44 84 PRO A CA 1
ATOM 651 C C . PRO A 1 84 ? -7.693 -1.763 -6.560 1.00 93.44 84 PRO A C 1
ATOM 653 O O . PRO A 1 84 ? -8.126 -0.653 -6.864 1.00 93.44 84 PRO A O 1
ATOM 656 N N . GLU A 1 85 ? -7.407 -2.703 -7.466 1.00 90.75 85 GLU A N 1
ATOM 657 C CA . GLU A 1 85 ? -7.575 -2.537 -8.925 1.00 90.75 85 GLU A CA 1
ATOM 658 C C . GLU A 1 85 ? -9.052 -2.434 -9.341 1.00 90.75 85 GLU A C 1
ATOM 660 O O . GLU A 1 85 ? -9.388 -1.826 -10.354 1.00 90.75 85 GLU A O 1
ATOM 665 N N . SER A 1 86 ? -9.946 -3.026 -8.547 1.00 88.19 86 SER A N 1
ATOM 666 C CA . SER A 1 86 ? -11.391 -3.020 -8.762 1.00 88.19 86 SER A CA 1
ATOM 667 C C . SER A 1 86 ? -12.121 -2.464 -7.544 1.00 88.19 86 SER A C 1
ATOM 669 O O . SER A 1 86 ? -11.807 -2.835 -6.411 1.00 88.19 86 SER A O 1
ATOM 671 N N . GLY A 1 87 ? -13.152 -1.653 -7.777 1.00 88.62 87 GLY A N 1
ATOM 672 C CA . GLY A 1 87 ? -13.915 -0.990 -6.720 1.00 88.62 87 GLY A CA 1
ATOM 673 C C . GLY A 1 87 ? -13.320 0.370 -6.360 1.00 88.62 87 GLY A C 1
ATOM 674 O O . GLY A 1 87 ? -12.774 1.062 -7.216 1.00 88.62 87 GLY A O 1
ATOM 675 N N . THR A 1 88 ? -13.452 0.779 -5.101 1.00 92.00 88 THR A N 1
ATOM 676 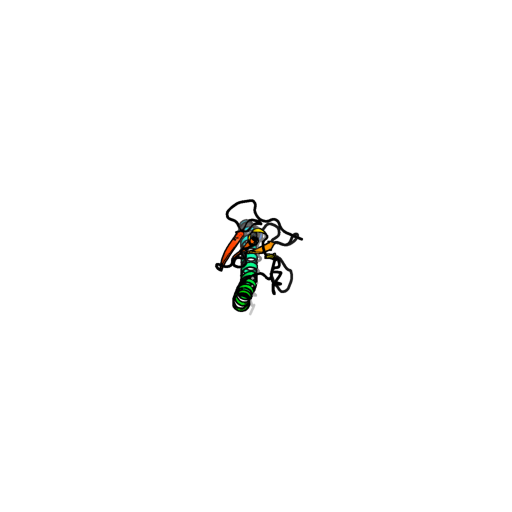C CA . THR A 1 88 ? -12.936 2.073 -4.637 1.00 92.00 88 THR A CA 1
ATOM 677 C C . THR A 1 88 ? -11.426 2.002 -4.443 1.00 92.00 88 THR A C 1
ATOM 679 O O . THR A 1 88 ? -10.957 1.334 -3.522 1.00 92.00 88 THR A O 1
ATOM 682 N N . SER A 1 89 ? -10.664 2.714 -5.274 1.00 94.56 89 SER A N 1
ATOM 683 C CA . SER A 1 89 ? -9.214 2.839 -5.111 1.00 94.56 89 SER A CA 1
ATOM 684 C C . SER A 1 89 ? -8.870 3.557 -3.804 1.00 94.56 89 SER A C 1
ATOM 686 O O . SER A 1 89 ? -9.454 4.587 -3.471 1.00 94.56 89 SER A O 1
ATOM 688 N N . LEU A 1 90 ? -7.906 3.010 -3.066 1.00 95.56 90 LEU A N 1
ATOM 689 C CA . LEU A 1 90 ? -7.469 3.510 -1.760 1.00 95.56 90 LEU A CA 1
ATOM 690 C C . LEU A 1 90 ? -6.028 4.023 -1.790 1.00 95.56 90 LEU A C 1
ATOM 692 O O . LEU A 1 90 ? -5.687 4.936 -1.045 1.00 95.56 90 LEU A O 1
ATOM 696 N N . TYR A 1 91 ? -5.202 3.459 -2.666 1.00 95.69 91 TYR A N 1
ATOM 697 C CA . TYR A 1 91 ? -3.816 3.845 -2.886 1.00 95.69 91 TYR A CA 1
ATOM 698 C C . TYR A 1 91 ? -3.576 4.116 -4.371 1.00 95.69 91 TYR A C 1
ATOM 700 O O . TYR A 1 91 ? -4.137 3.416 -5.216 1.00 95.69 91 TYR A O 1
ATOM 708 N N . ARG A 1 92 ? -2.719 5.093 -4.686 1.00 95.31 92 ARG A N 1
ATOM 709 C CA . ARG A 1 92 ? -2.131 5.291 -6.023 1.00 95.31 92 ARG A CA 1
ATOM 710 C C . ARG A 1 92 ? -0.707 4.776 -6.024 1.00 95.31 92 ARG A C 1
ATOM 712 O O . ARG A 1 92 ? 0.027 5.066 -5.087 1.00 95.31 92 ARG A O 1
ATOM 719 N N . ILE A 1 93 ? -0.338 4.051 -7.066 1.00 95.12 93 ILE A N 1
ATOM 720 C CA . ILE A 1 93 ? 0.980 3.452 -7.242 1.00 95.12 93 ILE A CA 1
ATOM 721 C C . ILE A 1 93 ? 1.747 4.254 -8.290 1.00 95.12 93 ILE A C 1
ATOM 723 O O . ILE A 1 93 ? 1.234 4.520 -9.379 1.00 95.12 93 ILE A O 1
ATOM 727 N N . SER A 1 94 ? 2.974 4.641 -7.961 1.00 92.94 94 SER A N 1
ATOM 728 C CA . SER A 1 94 ? 3.886 5.336 -8.868 1.00 92.94 94 SER A CA 1
ATOM 729 C C . SER A 1 94 ? 5.343 5.038 -8.522 1.00 92.94 94 SER A C 1
ATOM 731 O O . SER A 1 94 ? 5.642 4.466 -7.477 1.00 92.94 94 SER A O 1
ATOM 733 N N . PHE A 1 95 ? 6.271 5.465 -9.377 1.00 90.12 95 PHE A N 1
ATOM 734 C CA . PHE A 1 95 ? 7.686 5.530 -9.011 1.00 90.12 95 PHE A CA 1
ATOM 735 C C . PHE A 1 95 ? 7.934 6.679 -8.032 1.00 90.12 95 PHE A C 1
ATOM 737 O O . PHE A 1 95 ? 7.273 7.718 -8.109 1.00 90.12 95 PHE A O 1
ATOM 744 N N . THR A 1 96 ? 8.903 6.513 -7.134 1.00 85.62 96 THR A N 1
ATOM 745 C CA . THR A 1 96 ? 9.424 7.627 -6.338 1.00 85.62 96 THR A CA 1
ATOM 746 C C . THR A 1 96 ? 10.440 8.431 -7.148 1.00 85.62 96 THR A C 1
ATOM 748 O O . THR A 1 96 ? 11.143 7.903 -8.013 1.00 85.62 96 THR A O 1
ATOM 751 N N . SER A 1 97 ? 10.586 9.717 -6.826 1.00 68.25 97 SER A N 1
ATOM 752 C CA . SER A 1 97 ? 11.709 10.521 -7.320 1.00 68.25 97 SER A CA 1
ATOM 753 C C . SER A 1 97 ? 13.040 10.124 -6.671 1.00 68.25 97 SER A C 1
ATOM 755 O O . SER A 1 97 ? 14.080 10.301 -7.293 1.00 68.25 97 SER A O 1
ATOM 757 N N . SER A 1 98 ? 13.020 9.558 -5.456 1.00 62.34 98 SER A N 1
ATOM 758 C CA . SER A 1 98 ? 14.209 9.070 -4.735 1.00 62.34 98 SER A CA 1
ATOM 759 C C . SER A 1 98 ? 14.845 7.827 -5.374 1.00 62.34 98 SER A C 1
ATOM 761 O O . SER A 1 98 ? 16.056 7.639 -5.270 1.00 62.34 98 SER A O 1
ATOM 763 N N . GLY A 1 99 ? 14.057 7.004 -6.074 1.00 58.53 99 GLY A N 1
ATOM 764 C CA . GLY A 1 99 ? 14.537 5.857 -6.846 1.00 58.53 99 GLY A CA 1
ATOM 765 C C . GLY A 1 99 ? 15.141 6.247 -8.198 1.00 58.53 99 GLY A C 1
ATOM 766 O O . GLY A 1 99 ? 15.874 5.460 -8.791 1.00 58.53 99 GLY A O 1
ATOM 767 N N . TYR A 1 100 ? 14.878 7.468 -8.677 1.00 61.19 100 TYR A N 1
ATOM 768 C CA . TYR A 1 100 ? 15.490 8.010 -9.885 1.00 61.19 100 TYR A CA 1
ATOM 769 C C . TYR A 1 100 ? 16.789 8.738 -9.533 1.00 61.19 100 TYR A C 1
ATOM 771 O O . TYR A 1 100 ? 16.783 9.860 -9.033 1.00 61.19 100 TYR A O 1
ATOM 779 N N . SER A 1 101 ? 17.932 8.132 -9.840 1.00 60.03 101 SER A N 1
ATOM 780 C CA . SER A 1 101 ? 19.178 8.888 -9.987 1.00 60.03 101 SER A CA 1
ATOM 781 C C . SER A 1 101 ? 19.530 8.901 -11.464 1.00 60.03 101 SER A C 1
ATOM 783 O O . SER A 1 101 ? 19.666 7.835 -12.060 1.00 60.03 101 SER A O 1
ATOM 785 N N . ALA A 1 102 ? 19.678 10.084 -12.063 1.00 55.19 102 ALA A N 1
ATOM 786 C CA . ALA A 1 102 ? 20.151 10.199 -13.439 1.00 55.19 102 ALA A CA 1
ATOM 787 C C . ALA A 1 102 ? 21.480 9.426 -13.580 1.00 55.19 102 ALA A C 1
ATOM 789 O O . ALA A 1 102 ? 22.473 9.790 -12.953 1.00 55.19 102 ALA A O 1
ATOM 790 N N . GLY A 1 103 ? 21.470 8.330 -14.348 1.00 57.22 103 GLY A N 1
ATOM 791 C CA . GLY A 1 103 ? 22.617 7.429 -14.521 1.00 57.22 103 GLY A CA 1
ATOM 792 C C . GLY A 1 103 ? 22.590 6.115 -13.721 1.00 57.22 103 GLY A C 1
ATOM 793 O O . GLY A 1 103 ? 23.477 5.295 -13.933 1.00 57.22 103 GLY A O 1
ATOM 794 N N . ASN A 1 104 ? 21.592 5.868 -12.859 1.00 65.56 104 ASN A N 1
ATOM 795 C CA . ASN A 1 104 ? 21.353 4.557 -12.231 1.00 65.56 104 ASN A CA 1
ATOM 796 C C . ASN A 1 104 ? 20.094 3.899 -12.809 1.00 65.56 104 ASN A C 1
ATOM 798 O O . ASN A 1 104 ? 19.073 3.779 -12.136 1.00 65.56 104 ASN A O 1
ATOM 802 N N . ASP A 1 105 ? 20.197 3.399 -14.038 1.00 73.12 105 ASP A N 1
ATOM 803 C CA . ASP A 1 105 ? 19.107 2.697 -14.734 1.00 73.12 105 ASP A CA 1
ATOM 804 C C . ASP A 1 105 ? 18.801 1.298 -14.138 1.00 73.12 105 ASP A C 1
ATOM 806 O O . ASP A 1 105 ? 17.982 0.551 -14.670 1.00 73.12 105 ASP A O 1
ATOM 810 N N . ASN A 1 106 ? 19.472 0.919 -13.045 1.00 82.75 106 ASN A N 1
ATOM 811 C CA . ASN A 1 106 ? 19.443 -0.414 -12.433 1.00 82.75 106 ASN A CA 1
ATOM 812 C C . ASN A 1 106 ? 18.759 -0.437 -11.056 1.00 82.75 106 ASN A C 1
ATOM 814 O O . ASN A 1 106 ? 18.786 -1.466 -10.386 1.00 82.75 106 ASN A O 1
ATOM 818 N N . LYS A 1 107 ? 18.174 0.677 -10.610 1.00 86.50 107 LYS A N 1
ATOM 819 C CA . LYS A 1 107 ? 17.431 0.756 -9.347 1.00 86.50 107 LYS A CA 1
ATOM 820 C C . LYS A 1 107 ? 16.077 1.395 -9.582 1.00 86.50 107 LYS A C 1
ATOM 822 O O . LYS A 1 107 ? 15.950 2.247 -10.455 1.00 86.50 107 LYS A O 1
ATOM 827 N N . TYR A 1 108 ? 15.083 0.990 -8.807 1.00 88.81 108 TYR A N 1
ATOM 828 C CA . TYR A 1 108 ? 13.770 1.615 -8.807 1.00 88.81 108 TYR A CA 1
ATOM 829 C C . TYR A 1 108 ? 13.144 1.501 -7.424 1.00 88.81 108 TYR A C 1
ATOM 831 O O . TYR A 1 108 ? 13.456 0.614 -6.633 1.00 88.81 108 TYR A O 1
ATOM 839 N N . THR A 1 109 ? 12.223 2.407 -7.131 1.00 91.00 109 THR A N 1
ATOM 840 C CA . THR A 1 109 ? 11.389 2.297 -5.940 1.00 91.00 109 THR A CA 1
ATOM 841 C C . THR A 1 109 ? 9.974 2.677 -6.323 1.00 91.00 109 THR A C 1
ATOM 843 O O . THR A 1 109 ? 9.733 3.745 -6.889 1.00 91.00 109 THR A O 1
ATOM 846 N N . LEU A 1 110 ? 9.048 1.765 -6.059 1.00 93.44 110 LEU A N 1
ATOM 847 C CA . LEU A 1 110 ? 7.618 1.966 -6.201 1.00 93.44 110 LEU A CA 1
ATOM 848 C C . LEU A 1 110 ? 7.048 2.415 -4.863 1.00 93.44 110 LEU A C 1
ATOM 850 O O . LEU A 1 110 ? 7.456 1.935 -3.804 1.00 93.44 110 LEU A O 1
ATOM 854 N N . ILE A 1 111 ? 6.076 3.314 -4.928 1.00 93.06 111 ILE A N 1
ATOM 855 C CA . ILE A 1 111 ? 5.354 3.833 -3.776 1.00 93.06 111 ILE A CA 1
ATOM 856 C C . ILE A 1 111 ? 3.853 3.758 -4.026 1.00 93.06 111 ILE A C 1
ATOM 858 O O . ILE A 1 111 ? 3.361 4.186 -5.066 1.00 93.06 111 ILE A O 1
ATOM 862 N N . ALA A 1 112 ? 3.128 3.216 -3.053 1.00 95.44 112 ALA A N 1
ATOM 863 C CA . ALA A 1 112 ? 1.687 3.329 -2.924 1.00 95.44 112 ALA A CA 1
ATOM 864 C C . ALA A 1 112 ? 1.377 4.421 -1.907 1.00 95.44 112 ALA A C 1
ATOM 866 O O . ALA A 1 112 ? 1.547 4.225 -0.698 1.00 95.44 112 ALA A O 1
ATOM 867 N N . THR A 1 113 ? 0.866 5.538 -2.409 1.00 94.19 113 THR A N 1
ATOM 868 C CA . THR A 1 113 ? 0.451 6.688 -1.609 1.00 94.19 113 THR A CA 1
ATOM 869 C C . THR A 1 113 ? -1.050 6.620 -1.345 1.00 94.19 113 THR A C 1
ATOM 871 O O . THR A 1 113 ? -1.815 6.394 -2.289 1.00 94.19 113 THR A O 1
ATOM 874 N N . PRO A 1 114 ? -1.508 6.789 -0.091 1.00 95.25 114 PRO A N 1
ATOM 875 C CA . PRO A 1 114 ? -2.933 6.791 0.208 1.00 95.25 114 PRO A CA 1
ATOM 876 C C . PRO A 1 114 ? -3.676 7.900 -0.545 1.00 95.25 114 PRO A C 1
ATOM 878 O O . PRO A 1 114 ? -3.139 8.983 -0.771 1.00 95.25 114 PRO A O 1
ATOM 881 N N . ILE A 1 115 ? -4.935 7.655 -0.900 1.00 94.62 115 ILE A N 1
ATOM 882 C CA . ILE A 1 115 ? -5.792 8.642 -1.564 1.00 94.62 115 ILE A CA 1
ATOM 883 C C . ILE A 1 115 ? -6.539 9.470 -0.519 1.00 94.62 115 ILE A C 1
ATOM 885 O O . ILE A 1 115 ? -7.134 8.924 0.418 1.00 94.62 115 ILE A O 1
ATOM 889 N N . CYS A 1 116 ? -6.533 10.793 -0.682 1.00 93.56 116 CYS A N 1
ATOM 890 C CA . CYS A 1 116 ? -7.241 11.691 0.225 1.00 93.56 116 CYS A CA 1
ATOM 891 C C . CYS A 1 116 ? -8.760 11.459 0.196 1.00 93.56 116 CYS A C 1
ATOM 893 O O . CYS A 1 116 ? -9.341 11.097 -0.823 1.00 93.56 116 CYS A O 1
ATOM 895 N N . GLY A 1 117 ? -9.417 11.643 1.345 1.00 91.62 117 GLY A N 1
ATOM 896 C CA . GLY A 1 117 ? -10.861 11.411 1.489 1.00 91.62 117 GLY A CA 1
ATOM 897 C C . GLY A 1 117 ? -11.271 9.938 1.610 1.00 91.62 117 GLY A C 1
ATOM 898 O O . GLY A 1 117 ? -12.455 9.645 1.757 1.00 91.62 117 GLY A O 1
ATOM 899 N N . THR A 1 118 ? -10.316 9.004 1.596 1.00 92.56 118 THR A N 1
ATOM 900 C CA . THR A 1 118 ? -10.574 7.578 1.832 1.00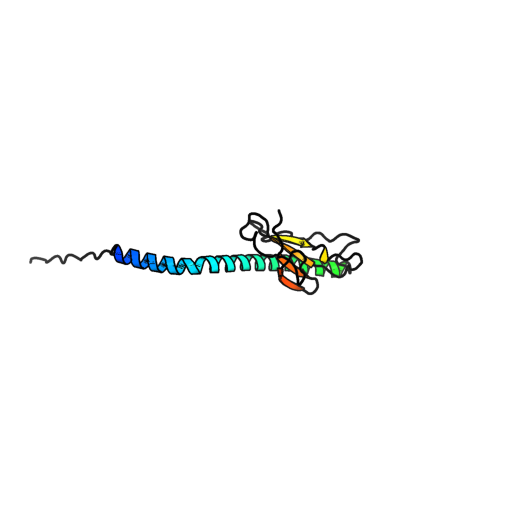 92.56 118 THR A CA 1
ATOM 901 C C . THR A 1 118 ? -10.296 7.178 3.283 1.00 92.56 118 THR A C 1
ATOM 903 O O . THR A 1 118 ? -9.637 7.888 4.041 1.00 92.56 118 THR A O 1
ATOM 906 N N . GLN A 1 119 ? -10.739 5.979 3.668 1.00 90.38 119 GLN A N 1
ATOM 907 C CA . GLN A 1 119 ? -10.479 5.384 4.989 1.00 90.38 119 GLN A CA 1
ATOM 908 C C . GLN A 1 119 ? -8.988 5.141 5.305 1.00 90.38 119 GLN A C 1
ATOM 910 O O . GLN A 1 119 ? -8.660 4.803 6.441 1.00 90.38 119 GLN A O 1
ATOM 915 N N . VAL A 1 120 ? -8.099 5.291 4.316 1.00 92.00 120 VAL A N 1
ATOM 916 C CA . VAL A 1 120 ? -6.643 5.152 4.472 1.00 92.00 120 VAL A CA 1
ATOM 917 C C . VAL A 1 120 ? -5.904 6.485 4.368 1.00 92.00 120 VAL A C 1
ATOM 919 O O . VAL A 1 120 ? -4.681 6.487 4.391 1.00 92.00 120 VAL A O 1
ATOM 922 N N . ALA A 1 121 ? -6.603 7.624 4.283 1.00 91.12 121 ALA A N 1
ATOM 923 C CA . ALA A 1 121 ? -5.976 8.936 4.082 1.00 91.12 121 ALA A CA 1
ATOM 924 C C . ALA A 1 121 ? -4.937 9.312 5.160 1.00 91.12 121 ALA A C 1
ATOM 926 O O . ALA A 1 121 ? -4.041 10.103 4.887 1.00 91.12 121 ALA A O 1
ATOM 927 N N . ASN A 1 122 ? -5.044 8.733 6.361 1.00 88.38 122 ASN A N 1
ATOM 928 C CA . ASN A 1 122 ? -4.111 8.950 7.473 1.00 88.38 122 ASN A CA 1
ATOM 929 C C . ASN A 1 122 ? -3.081 7.816 7.643 1.00 88.38 122 ASN A C 1
ATOM 931 O O . ASN A 1 122 ? -2.315 7.826 8.605 1.00 88.38 122 ASN A O 1
ATOM 935 N N . ASN A 1 123 ? -3.084 6.816 6.760 1.00 88.81 123 ASN A N 1
ATOM 936 C CA . ASN A 1 123 ? -2.095 5.743 6.781 1.00 88.81 123 ASN A CA 1
ATOM 937 C C . ASN A 1 123 ? -0.782 6.222 6.150 1.00 88.81 123 ASN A C 1
ATOM 939 O O . ASN A 1 123 ? -0.787 7.111 5.305 1.00 88.81 123 ASN A O 1
ATOM 943 N N . GLY A 1 124 ? 0.336 5.580 6.491 1.00 89.69 124 GLY A N 1
ATOM 944 C CA . GLY A 1 124 ? 1.583 5.759 5.752 1.00 89.69 124 GLY A CA 1
ATOM 945 C C . GLY A 1 124 ? 1.597 5.022 4.410 1.00 89.69 124 GLY A C 1
ATOM 946 O O . GLY A 1 124 ? 0.688 4.255 4.065 1.00 89.69 124 GLY A O 1
ATOM 947 N N . CYS A 1 125 ? 2.682 5.234 3.672 1.00 92.31 125 CYS A N 1
ATOM 948 C CA . CYS A 1 125 ? 2.871 4.678 2.339 1.00 92.31 125 CYS A CA 1
ATOM 949 C C . CYS A 1 125 ? 3.286 3.213 2.395 1.00 92.31 125 CYS A C 1
ATOM 951 O O . CYS A 1 125 ? 3.725 2.699 3.429 1.00 92.31 125 CYS A O 1
ATOM 953 N N . VAL A 1 126 ? 3.152 2.539 1.261 1.00 93.94 126 VAL A N 1
ATOM 954 C CA . VAL A 1 126 ? 3.729 1.213 1.051 1.00 93.94 126 VAL A CA 1
ATOM 955 C C . VAL A 1 126 ? 4.780 1.322 -0.036 1.00 93.94 126 VAL A C 1
ATOM 957 O O . VAL A 1 126 ? 4.482 1.803 -1.121 1.00 93.94 126 VAL A O 1
ATOM 960 N N . CYS A 1 127 ? 5.999 0.895 0.259 1.00 93.00 127 CYS A N 1
ATOM 961 C CA . CYS A 1 127 ? 7.133 1.014 -0.647 1.00 93.00 127 CYS A CA 1
ATOM 962 C C . CYS A 1 127 ? 7.671 -0.355 -1.036 1.00 93.00 127 CYS A C 1
ATOM 964 O O . CYS A 1 127 ? 7.638 -1.278 -0.218 1.00 93.00 127 CYS A O 1
ATOM 966 N N . PHE A 1 128 ? 8.193 -0.455 -2.253 1.00 93.50 128 PHE A N 1
ATOM 967 C CA . PHE A 1 128 ? 8.843 -1.647 -2.786 1.00 93.50 128 PHE A CA 1
ATOM 968 C C . PHE A 1 128 ? 10.042 -1.258 -3.651 1.00 93.50 128 PHE A C 1
ATOM 970 O O . PHE A 1 128 ? 9.927 -0.322 -4.442 1.00 93.50 128 PHE A O 1
ATOM 977 N N . ASP A 1 129 ? 11.167 -1.954 -3.525 1.00 91.62 129 ASP A N 1
ATOM 978 C CA . ASP A 1 129 ? 12.386 -1.678 -4.297 1.00 91.62 129 ASP A CA 1
ATOM 979 C C . ASP A 1 129 ? 12.795 -2.838 -5.223 1.00 91.62 129 ASP A C 1
ATOM 981 O O . ASP A 1 129 ? 12.200 -3.917 -5.200 1.00 91.62 129 ASP A O 1
ATOM 985 N N . GLN A 1 130 ? 13.833 -2.612 -6.037 1.00 90.25 130 GLN A N 1
ATOM 986 C CA . GLN A 1 130 ? 14.392 -3.633 -6.936 1.00 90.25 130 GLN A CA 1
ATOM 987 C C . GLN A 1 130 ? 14.944 -4.877 -6.222 1.00 90.25 130 GLN A C 1
ATOM 989 O O . GLN A 1 130 ? 15.135 -5.910 -6.852 1.00 90.25 130 GLN A O 1
ATOM 994 N N . ASP A 1 131 ? 15.223 -4.784 -4.921 1.00 90.31 131 ASP A N 1
ATOM 995 C CA . ASP A 1 131 ? 15.750 -5.889 -4.114 1.00 90.31 131 ASP A CA 1
ATOM 996 C C . ASP A 1 131 ? 14.610 -6.698 -3.463 1.00 90.31 131 ASP A C 1
ATOM 998 O O . ASP A 1 131 ? 14.838 -7.563 -2.616 1.00 90.31 131 ASP A O 1
ATOM 1002 N N . ALA A 1 132 ? 13.370 -6.428 -3.880 1.00 90.81 132 ALA A N 1
ATOM 1003 C CA . ALA A 1 132 ? 12.134 -6.988 -3.361 1.00 90.81 132 ALA A CA 1
ATOM 1004 C C . ALA A 1 132 ? 11.845 -6.665 -1.885 1.00 90.81 132 ALA A C 1
ATOM 1006 O O . ALA A 1 132 ? 10.993 -7.311 -1.257 1.00 90.81 132 ALA A O 1
ATOM 1007 N N . ASN A 1 133 ? 12.489 -5.641 -1.323 1.00 91.69 133 ASN A N 1
ATOM 1008 C CA . ASN A 1 133 ? 12.175 -5.182 0.021 1.00 91.69 133 ASN A CA 1
ATOM 1009 C C . ASN A 1 133 ? 10.837 -4.457 0.010 1.00 91.69 133 ASN A C 1
ATOM 1011 O O . ASN A 1 133 ? 10.567 -3.634 -0.858 1.00 91.69 133 ASN A O 1
ATOM 1015 N N . THR A 1 134 ? 10.001 -4.737 1.009 1.00 92.94 134 THR A N 1
ATOM 1016 C CA . THR A 1 134 ? 8.713 -4.061 1.188 1.00 92.94 134 THR A CA 1
ATOM 1017 C C . THR A 1 134 ? 8.682 -3.350 2.526 1.00 92.94 134 THR A C 1
ATOM 1019 O O . THR A 1 134 ? 8.882 -3.974 3.569 1.00 92.94 134 THR A O 1
ATOM 1022 N N . VAL A 1 135 ? 8.370 -2.058 2.511 1.00 91.25 135 VAL A N 1
ATOM 1023 C CA . VAL A 1 135 ? 8.188 -1.262 3.727 1.00 91.25 135 VAL A CA 1
ATOM 1024 C C . VAL A 1 135 ? 6.732 -0.844 3.821 1.00 91.25 135 VAL A C 1
ATOM 1026 O O . VAL A 1 135 ? 6.196 -0.188 2.930 1.00 91.25 135 VAL A O 1
ATOM 1029 N N . LEU A 1 136 ? 6.082 -1.231 4.914 1.00 91.12 136 LEU A N 1
ATOM 1030 C CA . LEU A 1 136 ? 4.735 -0.782 5.242 1.00 91.12 136 LEU A CA 1
ATOM 1031 C C . LEU A 1 136 ? 4.822 0.431 6.166 1.00 91.12 136 LEU A C 1
ATOM 1033 O O . LEU A 1 136 ? 5.646 0.457 7.076 1.00 91.12 136 LEU A O 1
ATOM 1037 N N . ASN A 1 137 ? 3.906 1.378 5.987 1.00 88.12 137 ASN A N 1
ATOM 1038 C CA . ASN A 1 137 ? 3.785 2.580 6.812 1.00 88.12 137 ASN A CA 1
ATOM 1039 C C . ASN A 1 137 ? 5.023 3.481 6.709 1.00 88.12 137 ASN A C 1
ATOM 1041 O O . ASN A 1 137 ? 5.534 3.980 7.709 1.00 88.12 137 ASN A O 1
ATOM 1045 N N . ALA A 1 138 ? 5.507 3.639 5.480 1.00 84.50 138 ALA A N 1
ATOM 1046 C CA . ALA A 1 138 ? 6.685 4.415 5.142 1.00 84.50 138 ALA A CA 1
ATOM 1047 C C . ALA A 1 138 ? 6.402 5.927 5.061 1.00 84.50 138 ALA A C 1
ATOM 1049 O O . ALA A 1 138 ? 5.252 6.382 4.979 1.00 84.50 138 ALA A O 1
ATOM 1050 N N . ASN A 1 139 ? 7.490 6.697 5.046 1.00 81.31 139 ASN A N 1
ATOM 1051 C CA . ASN A 1 139 ? 7.514 8.109 4.669 1.00 81.31 139 ASN A CA 1
ATOM 1052 C C . ASN A 1 139 ? 7.304 8.294 3.149 1.00 81.31 139 ASN A C 1
ATOM 1054 O O . ASN A 1 139 ? 7.235 7.325 2.394 1.00 81.31 139 ASN A O 1
ATOM 1058 N N . ALA A 1 140 ? 7.193 9.549 2.701 1.00 77.19 140 ALA A N 1
ATOM 1059 C CA . ALA A 1 140 ? 6.955 9.878 1.288 1.00 77.19 140 ALA A CA 1
ATOM 1060 C C . ALA A 1 140 ? 8.108 9.478 0.352 1.00 77.19 140 ALA A C 1
ATOM 1062 O O . ALA A 1 140 ? 7.885 9.270 -0.836 1.00 77.19 140 ALA A O 1
ATOM 1063 N N . ASP A 1 141 ? 9.322 9.346 0.887 1.00 75.38 141 ASP A N 1
ATOM 1064 C CA . ASP A 1 141 ? 10.520 9.088 0.089 1.00 75.38 141 ASP A CA 1
ATOM 1065 C C . ASP A 1 141 ? 10.955 7.619 0.095 1.00 75.38 141 ASP A C 1
ATOM 1067 O O . ASP A 1 141 ? 11.961 7.283 -0.534 1.00 75.38 141 ASP A O 1
ATOM 1071 N N . CYS A 1 142 ? 10.220 6.744 0.791 1.00 80.81 142 CYS A N 1
ATOM 1072 C CA . CYS A 1 142 ? 10.578 5.340 1.004 1.00 80.81 142 CYS A CA 1
ATOM 1073 C C . CYS A 1 142 ? 11.973 5.147 1.630 1.00 80.81 142 CYS A C 1
ATOM 1075 O O . CYS A 1 142 ? 12.646 4.145 1.394 1.00 80.81 142 CYS A O 1
ATOM 1077 N N . THR A 1 143 ? 12.416 6.112 2.437 1.00 71.56 143 THR A N 1
ATOM 1078 C CA . THR A 1 143 ? 13.708 6.105 3.131 1.00 71.56 143 THR A CA 1
ATOM 1079 C C . THR A 1 143 ? 13.525 5.882 4.632 1.00 71.56 143 THR A C 1
ATOM 1081 O O . THR A 1 143 ? 12.466 6.134 5.206 1.00 71.56 143 THR A O 1
ATOM 1084 N N . ASN A 1 144 ? 14.579 5.428 5.312 1.00 57.62 144 ASN A N 1
ATOM 1085 C CA . ASN A 1 144 ? 14.583 5.298 6.770 1.00 57.62 144 ASN A CA 1
ATOM 1086 C C . ASN A 1 144 ? 14.740 6.681 7.443 1.00 57.62 144 ASN A C 1
ATOM 1088 O O . ASN A 1 144 ? 15.787 6.973 8.015 1.00 57.62 144 ASN A O 1
ATOM 1092 N N . GLY A 1 145 ? 13.731 7.556 7.354 1.00 61.06 145 GLY A N 1
ATOM 1093 C CA . GLY A 1 145 ? 13.691 8.821 8.103 1.00 61.06 145 GLY A CA 1
ATOM 1094 C C . GLY A 1 145 ? 12.824 9.918 7.480 1.00 61.06 145 GLY A C 1
ATOM 1095 O O . GLY A 1 145 ? 12.854 10.133 6.278 1.00 61.06 145 GLY A O 1
ATOM 1096 N N . GLY A 1 146 ? 12.065 10.651 8.297 1.00 65.31 146 GLY A N 1
ATOM 1097 C CA . GLY A 1 146 ? 11.199 11.755 7.855 1.00 65.31 146 GLY A CA 1
ATOM 1098 C C . GLY A 1 146 ? 9.728 11.565 8.244 1.00 65.31 146 GLY A C 1
ATOM 1099 O O . GLY A 1 146 ? 9.375 10.527 8.810 1.00 65.31 146 GLY A O 1
ATOM 1100 N N . PRO A 1 147 ? 8.865 12.568 7.996 1.00 70.69 147 PRO A N 1
ATOM 1101 C CA . PRO A 1 147 ? 7.440 12.469 8.295 1.00 70.69 147 PRO A CA 1
ATOM 1102 C C . PRO A 1 147 ? 6.765 11.396 7.429 1.00 70.69 147 PRO A C 1
ATOM 1104 O O . PRO A 1 147 ? 7.186 11.137 6.301 1.00 70.69 147 PRO A O 1
ATOM 1107 N N . LEU A 1 148 ? 5.703 10.778 7.959 1.00 73.19 148 LEU A N 1
ATOM 1108 C CA . LEU A 1 148 ? 4.871 9.843 7.195 1.00 73.19 148 LEU A CA 1
ATOM 1109 C C . LEU A 1 148 ? 4.384 10.501 5.904 1.00 73.19 148 LEU A C 1
ATOM 1111 O O . LEU A 1 148 ? 4.167 11.715 5.861 1.00 73.19 148 LEU A O 1
ATOM 1115 N N . CYS A 1 149 ? 4.216 9.699 4.855 1.00 83.94 149 CYS A N 1
ATOM 1116 C CA . CYS A 1 149 ? 3.714 10.246 3.609 1.00 83.94 149 CYS A CA 1
ATOM 1117 C C . CYS A 1 149 ? 2.293 10.792 3.791 1.00 83.94 149 CYS A C 1
ATOM 1119 O O . CYS A 1 149 ? 1.468 10.205 4.493 1.00 83.94 149 CYS A O 1
ATOM 1121 N N . SER A 1 150 ? 2.015 11.932 3.167 1.00 86.19 150 SER A N 1
ATOM 1122 C CA . SER A 1 150 ? 0.672 12.495 3.114 1.00 86.19 150 SER A CA 1
ATOM 1123 C C . SER A 1 150 ? -0.139 11.824 2.013 1.00 86.19 150 SER A C 1
ATOM 1125 O O . SER A 1 150 ? 0.414 11.405 0.995 1.00 86.19 150 SER A O 1
ATOM 1127 N N . CYS A 1 151 ? -1.460 11.783 2.179 1.00 89.94 151 CYS A N 1
ATOM 1128 C CA . CYS A 1 151 ? -2.337 11.362 1.099 1.00 89.94 151 CYS A CA 1
ATOM 1129 C C . CYS A 1 151 ? -2.182 12.265 -0.138 1.00 89.94 151 CYS A C 1
ATOM 1131 O O . CYS A 1 151 ? -1.803 13.434 -0.031 1.00 89.94 151 CYS A O 1
ATOM 1133 N N . THR A 1 152 ? -2.509 11.725 -1.308 1.00 87.62 152 THR A N 1
ATOM 1134 C CA . THR A 1 152 ? -2.532 12.462 -2.575 1.00 87.62 152 THR A CA 1
ATOM 1135 C C . THR A 1 152 ? -3.921 12.421 -3.215 1.00 87.62 152 THR A C 1
ATOM 1137 O O . THR A 1 152 ? -4.682 11.465 -3.020 1.00 87.62 152 THR A O 1
ATOM 1140 N N . ASN A 1 153 ? -4.266 13.475 -3.960 1.00 79.62 153 ASN A N 1
ATOM 1141 C CA . ASN A 1 153 ? -5.515 13.559 -4.730 1.00 79.62 153 ASN A CA 1
ATOM 1142 C C . ASN A 1 153 ? -5.418 12.857 -6.081 1.00 79.62 153 ASN A C 1
ATOM 1144 O O . ASN A 1 153 ? -4.324 12.390 -6.461 1.00 79.62 153 ASN A O 1
#

Radius of gyratio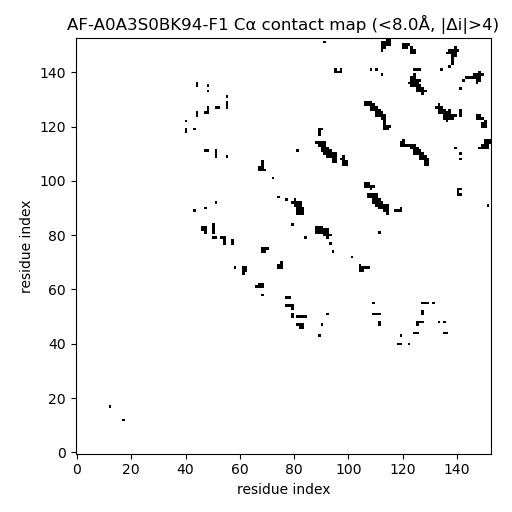n: 26.69 Å; Cα contacts (8 Å, |Δi|>4): 229; chains: 1; bounding box: 86×49×58 Å

Solvent-accessible surface area (backbone atoms only — not comparable to full-atom values): 8830 Å² total; per-residue (Å²): 137,88,79,84,79,78,80,77,81,80,84,72,86,51,73,66,60,53,53,52,52,50,53,54,49,53,59,51,49,70,60,46,52,64,52,52,52,53,50,52,50,54,49,52,49,51,50,37,45,58,49,50,51,54,41,49,54,49,46,53,54,44,24,76,75,65,78,25,59,43,62,86,97,37,72,71,85,64,92,59,50,44,19,51,86,69,79,78,61,39,24,40,42,45,75,41,71,74,31,59,47,97,90,45,44,83,50,46,28,40,33,31,35,16,23,55,95,42,99,38,28,88,40,42,14,31,29,38,38,79,86,72,50,72,42,75,63,23,22,72,68,67,49,102,72,75,66,64,22,68,42,41,130

Secondary structure (DSSP, 8-state):
-----------PPPHHHHHHHHHHHHHHHHHHHHHHHHHHHHHHHHHHHHHHHHHHHHHHHHHHHHSSS-BTTBPPPPS--EESSSSS--EEEEE-STT--TT-TT--EEEEEEBTTSTTTTS-EEEEETT--EEEEEBTTSSSSSSBPPPB-

Nearest PDB structures (foldseek):
  5hz7-assembly1_A  TM=7.081E-01  e=8.240E-06  Neisseria meningitidis
  5v23-assembly1_A  TM=7.408E-01  e=4.951E-04  Neisseria meningitidis
  2mb7-assembly1_A  TM=4.195E-01  e=6.559E+00  Homo sapiens

Sequence (153 aa):
MSAFHKSKVRTGFTIIELMIVVAMIAVMVAVAIPSYQNYIQKSYMKAAAATIHKDGQFMEKWYSVNGKYTTGSAWPALPYTVSPESGTSLYRISFTSSGYSAGNDNKYTLIATPICGTQVANNGCVCFDQDANTVLNANADCTNGGPLCSCTN

pLDDT: mean 86.85, std 11.54, range [42.31, 97.19]

Mean predicted aligned error: 8.06 Å

Foldseek 3Di:
DDDDDDDDDDDDDDPVVVVVVVVVVVVVCVVVVVVVLVVVLVVQLVQVLVLVVVQLVVQVVVCVVPVFQADQQGGDDGPDQFPPPDDDTFWGKDWAPLQDDRPCRPKTKIKTAGAPPDSNQVAAIWMAMNVRDIDGRDQRRNDPDDDGHGHDD